Protein AF-A0A958QGN0-F1 (afdb_monomer_lite)

Structure (mmCIF, N/CA/C/O backbone):
data_AF-A0A958QGN0-F1
#
_entry.id   AF-A0A958QGN0-F1
#
loop_
_atom_site.group_PDB
_atom_site.id
_atom_site.type_symbol
_atom_site.label_atom_id
_atom_site.label_alt_id
_atom_site.label_comp_id
_atom_site.label_asym_id
_atom_site.label_entity_id
_atom_site.label_seq_id
_atom_site.pdbx_PDB_ins_code
_atom_site.Cartn_x
_atom_site.Cartn_y
_atom_site.Cartn_z
_atom_site.occupancy
_atom_site.B_iso_or_equiv
_atom_site.auth_seq_id
_atom_site.auth_comp_id
_atom_site.auth_asym_id
_atom_site.auth_atom_id
_atom_site.pdbx_PDB_model_num
ATOM 1 N N . MET A 1 1 ? -26.818 5.938 44.970 1.00 61.25 1 MET A N 1
ATOM 2 C CA . MET A 1 1 ? -26.426 5.186 43.771 1.00 61.25 1 MET A CA 1
ATOM 3 C C . MET A 1 1 ? -26.087 3.784 44.236 1.00 61.25 1 MET A C 1
ATOM 5 O O . MET A 1 1 ? -25.334 3.673 45.198 1.00 61.25 1 MET A O 1
ATOM 9 N N . SER A 1 2 ? -26.715 2.746 43.693 1.00 86.62 2 SER A N 1
ATOM 10 C CA . SER A 1 2 ? -26.315 1.368 44.003 1.00 86.62 2 SER A CA 1
ATOM 11 C C . SER A 1 2 ? -24.933 1.087 43.397 1.00 86.62 2 SER A C 1
ATOM 13 O O . SER A 1 2 ? -24.611 1.639 42.350 1.00 86.62 2 SER A O 1
ATOM 15 N N . ASP A 1 3 ? -24.131 0.223 44.021 1.00 92.81 3 ASP A N 1
ATOM 16 C CA . ASP A 1 3 ? -22.825 -0.235 43.496 1.00 92.81 3 ASP A CA 1
ATOM 17 C C . ASP A 1 3 ? -22.901 -0.680 42.019 1.00 92.81 3 ASP A C 1
ATOM 19 O O . ASP A 1 3 ? -22.013 -0.415 41.212 1.00 92.81 3 ASP A O 1
ATOM 23 N N . LEU A 1 4 ? -24.029 -1.280 41.624 1.00 94.69 4 LEU A N 1
ATOM 24 C CA . LEU A 1 4 ? -24.284 -1.688 40.243 1.00 94.69 4 LEU A CA 1
ATOM 25 C C . LEU A 1 4 ? -24.398 -0.503 39.278 1.00 94.69 4 LEU A C 1
ATOM 27 O O . LEU A 1 4 ? -23.924 -0.599 38.151 1.00 94.69 4 LEU A O 1
ATOM 31 N N . GLU A 1 5 ? -25.013 0.601 39.698 1.00 94.50 5 GLU A N 1
ATOM 32 C CA . GLU A 1 5 ? -25.147 1.804 38.867 1.00 94.50 5 GLU A CA 1
ATOM 33 C C . GLU A 1 5 ? -23.780 2.454 38.617 1.00 94.50 5 GLU A C 1
ATOM 35 O O . GLU A 1 5 ? -23.512 2.916 37.511 1.00 94.50 5 GLU A O 1
ATOM 40 N N . GLU A 1 6 ? -22.894 2.436 39.616 1.00 93.56 6 GLU A N 1
ATOM 41 C CA . GLU A 1 6 ? -21.530 2.957 39.491 1.00 93.56 6 GLU A CA 1
ATOM 42 C C . GLU A 1 6 ? -20.690 2.106 38.527 1.00 93.56 6 GLU A C 1
ATOM 44 O O . GLU A 1 6 ? -20.073 2.639 37.604 1.00 93.56 6 GLU A O 1
ATOM 49 N N . ARG A 1 7 ? -20.768 0.774 38.646 1.00 95.88 7 ARG A N 1
ATOM 50 C CA . ARG A 1 7 ? -20.097 -0.163 37.728 1.00 95.88 7 ARG A CA 1
ATOM 51 C C . ARG A 1 7 ? -20.609 -0.067 36.291 1.00 95.88 7 ARG A C 1
ATOM 53 O O . ARG A 1 7 ? -19.827 -0.187 35.351 1.00 95.88 7 ARG A O 1
ATOM 60 N N . VAL A 1 8 ? -21.915 0.129 36.100 1.00 96.81 8 VAL A N 1
ATOM 61 C CA . VAL A 1 8 ? -22.495 0.329 34.761 1.00 96.81 8 VAL A CA 1
ATOM 62 C C . VAL A 1 8 ? -21.983 1.633 34.154 1.00 96.81 8 VAL A C 1
ATOM 64 O O . VAL A 1 8 ? -21.548 1.628 33.004 1.00 96.81 8 VAL A O 1
ATOM 67 N N . ALA A 1 9 ? -21.953 2.720 34.929 1.00 95.81 9 ALA A N 1
ATOM 68 C CA . ALA A 1 9 ? -21.428 4.000 34.463 1.00 95.81 9 ALA A CA 1
ATOM 69 C C . ALA A 1 9 ? -19.932 3.929 34.097 1.00 95.81 9 ALA A C 1
ATOM 71 O O . ALA A 1 9 ? -19.508 4.540 33.117 1.00 95.81 9 ALA A O 1
ATOM 72 N N . GLU A 1 10 ? -19.126 3.170 34.844 1.00 96.62 10 GLU A N 1
ATOM 73 C CA . GLU A 1 10 ? -17.712 2.934 34.525 1.00 96.62 10 GLU A CA 1
ATOM 74 C C . GLU A 1 10 ? -17.545 2.165 33.203 1.00 96.62 10 GLU A C 1
ATOM 76 O O . GLU A 1 10 ? -16.824 2.616 32.310 1.00 96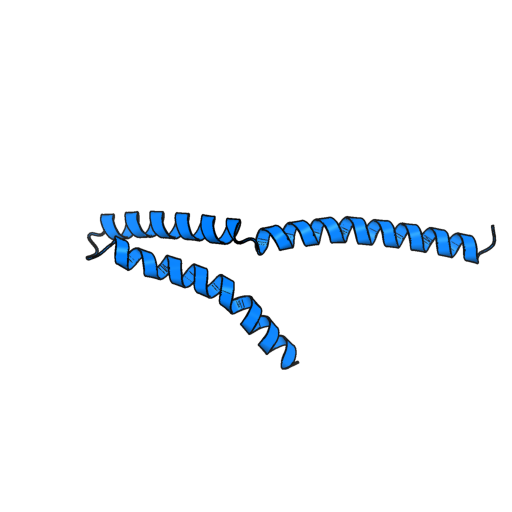.62 10 GLU A O 1
ATOM 81 N N . LEU A 1 11 ? -18.292 1.072 33.019 1.00 97.31 11 LEU A N 1
ATOM 82 C CA . LEU A 1 11 ? -18.264 0.283 31.783 1.00 97.31 11 LEU A CA 1
ATOM 83 C C . LEU A 1 11 ? -18.718 1.083 30.556 1.00 97.31 11 LEU A C 1
ATOM 85 O O . LEU A 1 11 ? -18.161 0.918 29.471 1.00 97.31 11 LEU A O 1
ATOM 89 N N . GLU A 1 12 ? -19.714 1.960 30.699 1.00 97.50 12 GLU A N 1
ATOM 90 C CA . GLU A 1 12 ? -20.148 2.843 29.611 1.00 97.50 12 GLU A CA 1
ATOM 91 C C . GLU A 1 12 ? -19.042 3.816 29.187 1.00 97.50 12 GLU A C 1
ATOM 93 O O . GLU A 1 12 ? -18.855 4.056 27.988 1.00 97.50 12 GLU A O 1
ATOM 98 N N . ARG A 1 13 ? -18.267 4.335 30.150 1.00 96.50 13 ARG A N 1
ATOM 99 C CA . ARG A 1 13 ? -17.118 5.208 29.869 1.00 96.50 13 ARG A CA 1
ATOM 100 C C . ARG A 1 13 ? -16.006 4.453 29.152 1.00 96.50 13 ARG A C 1
ATOM 102 O O . ARG A 1 13 ? -15.558 4.913 28.102 1.00 96.50 13 ARG A O 1
ATOM 109 N N . GLU A 1 14 ? -15.619 3.280 29.647 1.00 97.62 14 GLU A N 1
ATOM 110 C CA . GLU A 1 14 ? -14.611 2.441 28.985 1.00 97.62 14 GLU A CA 1
ATOM 111 C C . GLU A 1 14 ? -15.042 2.048 27.565 1.00 97.62 14 GLU A C 1
ATOM 113 O O . GLU A 1 14 ? -14.254 2.115 26.616 1.00 97.62 14 GLU A O 1
ATOM 118 N N . LEU A 1 15 ? -16.316 1.689 27.379 1.00 97.62 15 LEU A N 1
ATOM 119 C CA . LEU A 1 15 ? -16.859 1.347 26.068 1.00 97.62 15 LEU A CA 1
ATOM 120 C C . LEU A 1 15 ? -16.780 2.534 25.100 1.00 97.62 15 LEU A C 1
ATOM 122 O O . LEU A 1 15 ? -16.428 2.347 23.930 1.00 97.62 15 LEU A O 1
ATOM 126 N N . ALA A 1 16 ? -17.095 3.745 25.565 1.00 97.06 16 ALA A N 1
ATOM 127 C CA . ALA A 1 16 ? -16.991 4.957 24.760 1.00 97.06 16 ALA A CA 1
ATOM 128 C C . ALA A 1 16 ? -15.539 5.230 24.333 1.00 97.06 16 ALA A C 1
ATOM 130 O O . ALA A 1 16 ? -15.284 5.488 23.153 1.00 97.06 16 ALA A O 1
ATOM 131 N N . GLU A 1 17 ? -14.578 5.096 25.250 1.00 96.88 17 GLU A N 1
ATOM 132 C CA . GLU A 1 17 ? -13.148 5.263 24.963 1.00 96.88 17 GLU A CA 1
ATOM 133 C C . GLU A 1 17 ? -12.635 4.231 23.950 1.00 96.88 17 GLU A C 1
ATOM 135 O O . GLU A 1 17 ? -11.959 4.579 22.973 1.00 96.88 17 GLU A O 1
ATOM 140 N N . VAL A 1 18 ? -13.010 2.959 24.122 1.00 97.00 18 VAL A N 1
ATOM 141 C CA . VAL A 1 18 ? -12.645 1.884 23.190 1.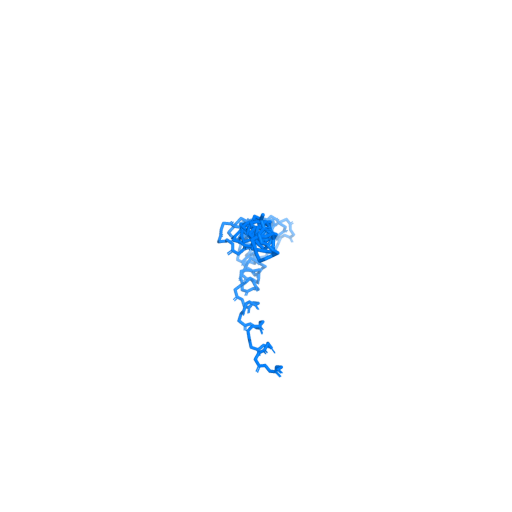00 97.00 18 VAL A CA 1
ATOM 142 C C . VAL A 1 18 ? -13.224 2.143 21.801 1.00 97.00 18 VAL A C 1
ATOM 144 O O . VAL A 1 18 ? -12.512 1.981 20.806 1.00 97.00 18 VAL A O 1
ATOM 147 N N . ARG A 1 19 ? -14.489 2.571 21.703 1.00 96.69 19 ARG A N 1
ATOM 148 C CA . ARG A 1 19 ? -15.129 2.886 20.415 1.00 96.69 19 ARG A CA 1
ATOM 149 C C . ARG A 1 19 ? -14.450 4.055 19.711 1.00 96.69 19 ARG A C 1
ATOM 151 O O . ARG A 1 19 ? -14.170 3.947 18.518 1.00 96.69 19 ARG A O 1
ATOM 158 N N . LEU A 1 20 ? -14.129 5.127 20.437 1.00 95.75 20 LEU A N 1
ATOM 159 C CA . LEU A 1 20 ? -13.415 6.285 19.889 1.00 95.75 20 LEU A CA 1
ATOM 160 C C . LEU A 1 20 ? -12.045 5.890 19.327 1.00 95.75 20 LEU A C 1
ATOM 162 O O . LEU A 1 20 ? -11.697 6.259 18.203 1.00 95.75 20 LEU A O 1
ATOM 166 N N . ARG A 1 21 ? -11.282 5.082 20.072 1.00 95.25 21 ARG A N 1
ATOM 167 C CA . ARG A 1 21 ? -9.989 4.566 19.607 1.00 95.25 21 ARG A CA 1
ATOM 168 C C . ARG A 1 21 ? -10.144 3.668 18.380 1.00 95.25 21 ARG A C 1
ATOM 170 O O . ARG A 1 21 ? -9.384 3.809 17.423 1.00 95.25 21 ARG A O 1
ATOM 177 N N . ASN A 1 22 ? -11.103 2.743 18.400 1.00 96.69 22 ASN A N 1
ATOM 178 C CA . ASN A 1 22 ? -11.312 1.809 17.296 1.00 96.69 22 ASN A CA 1
ATOM 179 C C . ASN A 1 22 ? -11.721 2.540 16.010 1.00 96.69 22 ASN A C 1
ATOM 181 O O . ASN A 1 22 ? -11.184 2.210 14.958 1.00 96.69 22 ASN A O 1
ATOM 185 N N . ALA A 1 23 ? -12.560 3.577 16.090 1.00 94.56 23 ALA A N 1
ATOM 186 C CA . ALA A 1 23 ? -12.952 4.381 14.929 1.00 94.56 23 ALA A CA 1
ATOM 187 C C . ALA A 1 23 ? -11.746 5.022 14.216 1.00 94.56 23 ALA A C 1
ATOM 189 O O . ALA A 1 23 ? -11.666 5.024 12.984 1.00 94.56 23 ALA A O 1
ATOM 190 N N . ARG A 1 24 ? -10.765 5.515 14.985 1.00 92.88 24 ARG A N 1
ATOM 191 C CA . ARG A 1 24 ? -9.509 6.039 14.430 1.00 92.88 24 ARG A CA 1
ATOM 192 C C . ARG A 1 24 ? -8.707 4.941 13.730 1.00 92.88 24 ARG A C 1
ATOM 194 O O . ARG A 1 24 ? -8.316 5.107 12.581 1.00 92.88 24 ARG A O 1
ATOM 201 N N . VAL A 1 25 ? -8.526 3.800 14.397 1.00 94.25 25 VAL A N 1
ATOM 202 C CA . VAL A 1 25 ? -7.778 2.655 13.849 1.00 94.25 25 VAL A CA 1
ATOM 203 C C . VAL A 1 25 ? -8.432 2.101 12.581 1.00 94.25 25 VAL A C 1
ATOM 205 O O . VAL A 1 25 ? -7.735 1.705 11.651 1.00 94.25 25 VAL A O 1
ATOM 208 N N . GLU A 1 26 ? -9.759 2.040 12.527 1.00 92.56 26 GLU A N 1
ATOM 209 C CA . GLU A 1 26 ? -10.488 1.574 11.346 1.00 92.56 26 GLU A CA 1
ATOM 210 C C . GLU A 1 26 ? -10.367 2.544 10.176 1.00 92.56 26 GLU A C 1
ATOM 212 O O . GLU A 1 26 ? -10.174 2.096 9.048 1.00 92.56 26 GLU A O 1
ATOM 217 N N . SER A 1 27 ? -10.393 3.852 10.440 1.00 90.62 27 SER A N 1
ATOM 218 C CA . SER A 1 27 ? -10.160 4.875 9.416 1.00 90.62 27 SER A CA 1
ATOM 219 C C . SER A 1 27 ? -8.749 4.763 8.825 1.00 90.62 27 SER A C 1
ATOM 221 O O . SER A 1 27 ? -8.590 4.748 7.603 1.00 90.62 27 SER A O 1
ATOM 223 N N . ASP A 1 28 ? -7.732 4.586 9.674 1.00 86.88 28 ASP A N 1
ATOM 224 C CA . ASP A 1 28 ? -6.346 4.387 9.234 1.00 86.88 28 ASP A CA 1
ATOM 225 C C . ASP A 1 28 ? -6.202 3.091 8.416 1.00 86.88 28 ASP A C 1
ATOM 227 O O . ASP A 1 28 ? -5.631 3.095 7.325 1.00 86.88 28 ASP A O 1
ATOM 231 N N . LYS A 1 29 ? -6.806 1.985 8.870 1.00 85.25 29 LYS A N 1
ATOM 232 C CA . LYS A 1 29 ? -6.831 0.718 8.116 1.00 85.25 29 LYS A CA 1
ATOM 233 C C . LYS A 1 29 ? -7.542 0.853 6.772 1.00 85.25 29 LYS A C 1
ATOM 235 O O . LYS A 1 29 ? -7.083 0.282 5.782 1.00 85.25 29 LYS A O 1
ATOM 240 N N . ALA A 1 30 ? -8.658 1.580 6.720 1.00 87.75 30 ALA A N 1
ATOM 241 C CA . ALA A 1 30 ? -9.394 1.823 5.484 1.00 87.75 30 ALA A CA 1
ATOM 242 C C . ALA A 1 30 ? -8.534 2.606 4.485 1.00 87.75 30 ALA A C 1
ATOM 244 O O . ALA A 1 30 ? -8.511 2.275 3.302 1.00 87.75 30 ALA A O 1
ATOM 245 N N . TRP A 1 31 ? -7.758 3.584 4.959 1.00 83.75 31 TRP A N 1
ATOM 246 C CA . TRP A 1 31 ? -6.783 4.289 4.131 1.00 83.75 31 TRP A CA 1
ATOM 247 C C . TRP A 1 31 ? -5.660 3.371 3.630 1.00 83.75 31 TRP A C 1
ATOM 249 O O . TRP A 1 31 ? -5.352 3.364 2.436 1.00 83.75 31 TRP A O 1
ATOM 259 N N . GLU A 1 32 ? -5.064 2.564 4.509 1.00 83.44 32 GLU A N 1
ATOM 260 C CA . GLU A 1 32 ? -3.996 1.621 4.150 1.00 83.44 32 GLU A CA 1
ATOM 261 C C . GLU A 1 32 ? -4.437 0.579 3.120 1.00 83.44 32 GLU A C 1
ATOM 263 O O . GLU A 1 32 ? -3.656 0.208 2.246 1.00 83.44 32 GLU A O 1
ATOM 268 N N . THR A 1 33 ? -5.693 0.147 3.203 1.00 80.56 33 THR A N 1
ATOM 269 C CA . THR A 1 33 ? -6.304 -0.819 2.279 1.00 80.56 33 THR A CA 1
ATOM 270 C C . THR A 1 33 ? -6.995 -0.161 1.086 1.00 80.56 33 THR A C 1
ATOM 272 O O . THR A 1 33 ? -7.518 -0.858 0.216 1.00 80.56 33 THR A O 1
ATOM 275 N N . SER A 1 34 ? -6.990 1.173 1.008 1.00 86.88 34 SER A N 1
ATOM 276 C CA . SER A 1 34 ? -7.680 1.896 -0.052 1.00 86.88 34 SER A CA 1
ATOM 277 C C . SER A 1 34 ? -7.025 1.671 -1.416 1.00 86.88 34 SER A C 1
ATOM 279 O O . SER A 1 34 ? -5.801 1.720 -1.582 1.00 86.88 34 SER A O 1
ATOM 281 N N . LEU A 1 35 ? -7.871 1.526 -2.438 1.00 84.00 35 LEU A N 1
ATOM 282 C CA . LEU A 1 35 ? -7.428 1.481 -3.832 1.00 84.00 35 LEU A CA 1
ATOM 283 C C . LEU A 1 35 ? -6.742 2.786 -4.258 1.00 84.00 35 LEU A C 1
ATOM 285 O O . LEU A 1 35 ? -5.884 2.758 -5.133 1.00 84.00 35 LEU A O 1
ATOM 289 N N . ILE A 1 36 ? -7.067 3.914 -3.615 1.00 89.00 36 ILE A N 1
ATOM 290 C CA . ILE A 1 36 ? -6.442 5.218 -3.876 1.00 89.00 36 ILE A CA 1
ATOM 291 C C . ILE A 1 36 ? -4.953 5.180 -3.534 1.00 89.00 36 ILE A C 1
ATOM 293 O O . ILE A 1 36 ? -4.127 5.590 -4.353 1.00 89.00 36 ILE A O 1
ATOM 297 N N . ARG A 1 37 ? -4.585 4.643 -2.362 1.00 91.12 37 ARG A N 1
ATOM 298 C CA . ARG A 1 37 ? -3.176 4.491 -1.977 1.00 91.12 37 ARG A CA 1
ATOM 299 C C . ARG A 1 37 ? -2.441 3.570 -2.949 1.00 91.12 37 ARG A C 1
ATOM 301 O O . ARG A 1 37 ? -1.363 3.926 -3.424 1.00 91.12 37 ARG A O 1
ATOM 308 N N . ALA A 1 38 ? -3.037 2.422 -3.271 1.00 91.38 38 ALA A N 1
ATOM 309 C CA . ALA A 1 38 ? -2.445 1.458 -4.194 1.00 91.38 38 ALA A CA 1
ATOM 310 C C . ALA A 1 38 ? -2.244 2.054 -5.600 1.00 91.38 38 ALA A C 1
ATOM 312 O O . ALA A 1 38 ? -1.160 1.933 -6.164 1.00 91.38 38 ALA A O 1
ATOM 313 N N . ALA A 1 39 ? -3.242 2.758 -6.141 1.00 93.06 39 ALA A N 1
ATOM 314 C CA . ALA A 1 39 ? -3.152 3.429 -7.437 1.00 93.06 39 ALA A CA 1
ATOM 315 C C . ALA A 1 39 ? -2.097 4.546 -7.441 1.00 93.06 39 ALA A C 1
ATOM 317 O O . ALA A 1 39 ? -1.324 4.653 -8.390 1.00 93.06 39 ALA A O 1
ATOM 318 N N . THR A 1 40 ? -2.019 5.334 -6.364 1.00 95.12 40 THR A N 1
ATOM 319 C CA . THR A 1 40 ? -1.019 6.405 -6.218 1.00 95.12 40 THR A CA 1
ATOM 320 C C . THR A 1 40 ? 0.399 5.839 -6.237 1.00 95.12 40 THR A C 1
ATOM 322 O O . THR A 1 40 ? 1.244 6.311 -6.996 1.00 95.12 40 THR A O 1
ATOM 325 N N . ILE A 1 41 ? 0.661 4.790 -5.450 1.00 95.62 41 ILE A N 1
ATOM 326 C CA . ILE A 1 41 ? 1.984 4.156 -5.410 1.00 95.62 41 ILE A CA 1
ATOM 327 C C . ILE A 1 41 ? 2.291 3.482 -6.751 1.00 95.62 41 ILE A C 1
ATOM 329 O O . ILE A 1 41 ? 3.375 3.688 -7.282 1.00 95.62 41 ILE A O 1
ATOM 333 N N . ALA A 1 42 ? 1.335 2.770 -7.356 1.00 96.69 42 ALA A N 1
ATOM 334 C CA . ALA A 1 42 ? 1.516 2.146 -8.666 1.00 96.69 42 ALA A CA 1
ATOM 335 C C . ALA A 1 42 ? 1.870 3.168 -9.763 1.00 96.69 42 ALA A C 1
ATOM 337 O O . ALA A 1 42 ? 2.771 2.916 -10.567 1.00 96.69 42 ALA A O 1
ATOM 338 N N . ALA A 1 43 ? 1.213 4.332 -9.773 1.00 97.62 43 ALA A N 1
ATOM 339 C CA . ALA A 1 43 ? 1.513 5.417 -10.703 1.00 97.62 43 ALA A CA 1
ATOM 340 C C . ALA A 1 43 ? 2.927 5.980 -10.483 1.00 97.62 43 ALA A C 1
ATOM 342 O O . ALA A 1 43 ? 3.689 6.107 -11.440 1.00 97.62 43 ALA A O 1
ATOM 343 N N . ILE A 1 44 ? 3.309 6.253 -9.230 1.00 97.94 44 ILE A N 1
ATOM 344 C CA . ILE A 1 44 ? 4.657 6.735 -8.886 1.00 97.94 44 ILE A CA 1
ATOM 345 C C . ILE A 1 44 ? 5.721 5.707 -9.290 1.00 97.94 44 ILE A C 1
ATOM 347 O O . ILE A 1 44 ? 6.708 6.068 -9.930 1.00 97.94 44 ILE A O 1
ATOM 351 N N . THR A 1 45 ? 5.513 4.426 -8.970 1.00 97.94 45 THR A N 1
ATOM 352 C CA . THR A 1 45 ? 6.420 3.334 -9.344 1.00 97.94 45 THR A CA 1
ATOM 353 C C . THR A 1 45 ? 6.575 3.241 -10.856 1.00 97.94 45 THR A C 1
ATOM 355 O O . THR A 1 45 ? 7.702 3.151 -11.337 1.00 97.94 45 THR A O 1
ATOM 358 N N . TYR A 1 46 ? 5.474 3.317 -11.608 1.00 98.19 46 TYR A N 1
ATOM 359 C CA . TYR A 1 46 ? 5.515 3.249 -13.066 1.00 98.19 46 TYR A CA 1
ATOM 360 C C . TYR A 1 46 ? 6.286 4.423 -13.671 1.00 98.19 46 TYR A C 1
ATOM 362 O O . TYR A 1 46 ? 7.139 4.217 -14.533 1.00 98.19 46 TYR A O 1
ATOM 370 N N . LEU A 1 47 ? 6.019 5.646 -13.204 1.00 98.12 47 LEU A N 1
ATOM 371 C CA . LEU A 1 47 ? 6.694 6.848 -13.690 1.00 98.12 47 LEU A CA 1
ATOM 372 C C . LEU A 1 47 ? 8.195 6.793 -13.395 1.00 98.12 47 LEU A C 1
ATOM 374 O O . LEU A 1 47 ? 8.998 6.946 -14.313 1.00 98.12 47 LEU A O 1
ATOM 378 N N . LEU A 1 48 ? 8.581 6.508 -12.148 1.00 98.31 48 LEU A N 1
ATOM 379 C CA . LEU A 1 48 ? 9.989 6.418 -11.755 1.00 98.31 48 LEU A CA 1
ATOM 380 C C . LEU A 1 48 ? 10.723 5.307 -12.509 1.00 98.31 48 LEU A C 1
ATOM 382 O O . LEU A 1 48 ? 11.799 5.551 -13.051 1.00 98.31 48 LEU A O 1
ATOM 386 N N . ALA A 1 49 ? 10.139 4.109 -12.591 1.00 98.12 49 ALA A N 1
ATOM 387 C CA . ALA A 1 49 ? 10.740 3.002 -13.326 1.00 98.12 49 ALA A CA 1
ATOM 388 C C . ALA A 1 49 ? 10.869 3.323 -14.821 1.00 98.12 49 ALA A C 1
ATOM 390 O O . ALA A 1 49 ? 11.910 3.042 -15.406 1.00 98.12 49 ALA A O 1
ATOM 391 N N . SER A 1 50 ? 9.864 3.968 -15.424 1.00 97.88 50 SER A N 1
ATOM 392 C CA . SER A 1 50 ? 9.915 4.392 -16.830 1.00 97.88 50 SER A CA 1
ATOM 393 C C . SER A 1 50 ? 11.054 5.376 -17.078 1.00 97.88 50 SER A C 1
ATOM 395 O O . SER A 1 50 ? 11.812 5.192 -18.028 1.00 97.88 50 SER A O 1
ATOM 397 N N . VAL A 1 51 ? 11.211 6.388 -16.213 1.00 98.00 51 VAL A N 1
ATOM 398 C CA . VAL A 1 51 ? 12.303 7.368 -16.324 1.00 98.00 51 VAL A CA 1
ATOM 399 C C . VAL A 1 51 ? 13.658 6.684 -16.179 1.00 98.00 51 VAL A C 1
ATOM 401 O O . VAL A 1 51 ? 14.526 6.874 -17.025 1.00 98.00 51 VAL A O 1
ATOM 404 N N . VAL A 1 52 ? 13.842 5.854 -15.150 1.00 98.19 52 VAL A N 1
ATOM 405 C CA . VAL A 1 52 ? 15.118 5.167 -14.906 1.00 98.19 52 VAL A CA 1
ATOM 406 C C . VAL A 1 52 ? 15.478 4.243 -16.068 1.00 98.19 52 VAL A C 1
ATOM 408 O O . VAL A 1 52 ? 16.595 4.314 -16.577 1.00 98.19 52 VAL A O 1
ATOM 411 N N . LEU A 1 53 ? 14.537 3.412 -16.524 1.00 97.94 53 LEU A N 1
ATOM 412 C CA . LEU A 1 53 ? 14.761 2.482 -17.632 1.00 97.94 53 LEU A CA 1
ATOM 413 C C . LEU A 1 53 ? 15.055 3.213 -18.946 1.00 97.94 53 LEU A C 1
ATOM 415 O O . LEU A 1 53 ? 15.891 2.761 -19.726 1.00 97.94 53 LEU A O 1
ATOM 419 N N . TRP A 1 54 ? 14.411 4.357 -19.179 1.00 97.50 54 TRP A N 1
ATOM 420 C CA . TRP A 1 54 ? 14.695 5.195 -20.338 1.00 97.50 54 TRP A CA 1
ATOM 421 C C . TRP A 1 54 ? 16.103 5.803 -20.274 1.00 97.50 54 TRP A C 1
ATOM 423 O O . TRP A 1 54 ? 16.840 5.723 -21.255 1.00 97.50 54 TRP A O 1
ATOM 433 N N . VAL A 1 55 ? 16.512 6.332 -19.114 1.00 97.94 55 VAL A N 1
ATOM 434 C CA . VAL A 1 55 ? 17.843 6.938 -18.909 1.00 97.94 55 VAL A CA 1
ATOM 435 C C . VAL A 1 55 ? 18.976 5.934 -19.133 1.00 97.94 55 VAL A C 1
ATOM 437 O O . VAL A 1 55 ? 19.998 6.292 -19.712 1.00 97.94 55 VAL A O 1
ATOM 440 N N . ILE A 1 56 ? 18.805 4.676 -18.721 1.00 97.38 56 ILE A N 1
ATOM 441 C CA . ILE A 1 56 ? 19.831 3.635 -18.914 1.00 97.38 56 ILE A CA 1
ATOM 442 C C . ILE A 1 56 ? 19.811 3.009 -20.320 1.00 97.38 56 ILE A C 1
ATOM 444 O O . ILE A 1 56 ? 20.558 2.067 -20.577 1.00 97.38 56 ILE A O 1
ATOM 448 N N . GLY A 1 57 ? 18.947 3.488 -21.222 1.00 96.31 57 GLY A N 1
ATOM 449 C CA . GLY A 1 57 ? 18.829 2.967 -22.584 1.00 96.31 57 GLY A CA 1
ATOM 450 C C . GLY A 1 57 ? 18.224 1.564 -22.664 1.00 96.31 57 GLY A C 1
ATOM 451 O O . GLY A 1 57 ? 18.496 0.833 -23.617 1.00 96.31 57 GLY A O 1
ATOM 452 N N . A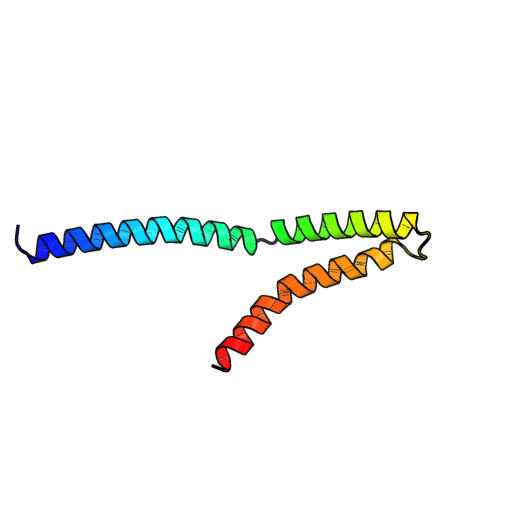LA A 1 58 ? 17.418 1.157 -21.676 1.00 96.00 58 ALA A N 1
ATOM 453 C CA . ALA A 1 58 ? 16.774 -0.148 -21.699 1.00 96.00 58 ALA A CA 1
ATOM 454 C C . ALA A 1 58 ? 15.771 -0.232 -22.859 1.00 96.00 58 ALA A C 1
ATOM 456 O O . ALA A 1 58 ? 14.887 0.618 -23.017 1.00 96.00 58 ALA A O 1
ATOM 457 N N . ALA A 1 59 ? 15.876 -1.298 -23.655 1.00 93.12 59 ALA A N 1
ATOM 458 C CA . ALA A 1 59 ? 14.896 -1.587 -24.691 1.00 93.12 59 ALA A CA 1
ATOM 459 C C . ALA A 1 59 ? 13.503 -1.751 -24.064 1.00 93.12 59 ALA A C 1
ATOM 461 O O . ALA A 1 59 ? 13.346 -2.397 -23.028 1.00 93.12 59 ALA A O 1
ATOM 462 N N . ASN A 1 60 ? 12.483 -1.180 -24.708 1.00 94.31 60 ASN A N 1
ATOM 463 C CA . ASN A 1 60 ? 11.097 -1.221 -24.237 1.00 94.31 60 ASN A CA 1
ATOM 464 C C . ASN A 1 60 ? 10.913 -0.689 -22.799 1.00 94.31 60 ASN A C 1
ATOM 466 O O . ASN A 1 60 ? 10.138 -1.259 -22.036 1.00 94.31 60 ASN A O 1
ATOM 470 N N . ALA A 1 61 ? 11.591 0.404 -22.421 1.00 94.75 61 ALA A N 1
ATOM 471 C CA . ALA A 1 61 ? 11.560 0.982 -21.069 1.00 94.75 61 ALA A CA 1
ATOM 472 C C . ALA A 1 61 ? 10.154 1.096 -20.442 1.00 94.75 61 ALA A C 1
ATOM 474 O O . ALA A 1 61 ? 9.972 0.743 -19.280 1.00 94.75 61 ALA A O 1
ATOM 475 N N . MET A 1 62 ? 9.142 1.515 -21.212 1.00 93.75 62 MET A N 1
ATOM 476 C CA . MET A 1 62 ? 7.755 1.605 -20.726 1.00 93.75 62 MET A CA 1
ATOM 477 C C . MET A 1 62 ? 7.157 0.229 -20.394 1.00 93.75 62 MET A C 1
ATOM 479 O O . MET A 1 62 ? 6.493 0.068 -19.374 1.00 93.75 62 MET A O 1
ATOM 483 N N . LEU A 1 63 ? 7.430 -0.786 -21.221 1.00 95.50 63 LEU A N 1
ATOM 484 C CA . LEU A 1 63 ? 7.016 -2.165 -20.954 1.00 95.50 63 LEU A CA 1
ATOM 485 C C . LEU A 1 63 ? 7.770 -2.730 -19.741 1.00 95.50 63 LEU A C 1
ATOM 487 O O . LEU A 1 63 ? 7.172 -3.370 -18.883 1.00 95.50 63 LEU A O 1
ATOM 491 N N . GLY A 1 64 ? 9.073 -2.453 -19.639 1.00 96.44 64 GLY A N 1
ATOM 492 C CA . GLY A 1 64 ? 9.897 -2.862 -18.502 1.00 96.44 64 GLY A CA 1
ATOM 493 C C . GLY A 1 64 ? 9.431 -2.244 -17.181 1.00 96.44 64 GLY A C 1
ATOM 494 O O . GLY A 1 64 ? 9.457 -2.912 -16.151 1.00 96.44 64 GLY A O 1
ATOM 495 N N . ALA A 1 65 ? 8.920 -1.010 -17.210 1.00 97.00 65 ALA A N 1
ATOM 496 C CA . ALA A 1 65 ? 8.369 -0.333 -16.039 1.00 97.00 65 ALA A CA 1
ATOM 497 C C . ALA A 1 65 ? 7.080 -0.982 -15.510 1.00 97.00 65 ALA A C 1
ATOM 499 O O . ALA A 1 65 ? 6.754 -0.812 -14.335 1.00 97.00 65 ALA A O 1
ATOM 500 N N . LEU A 1 66 ? 6.374 -1.780 -16.322 1.00 97.06 66 LEU A N 1
ATOM 501 C CA . LEU A 1 66 ? 5.233 -2.564 -15.843 1.00 97.06 66 LEU A CA 1
ATOM 502 C C . LEU A 1 66 ? 5.652 -3.655 -14.857 1.00 97.06 66 LEU A C 1
ATOM 504 O O . LEU A 1 66 ? 4.859 -4.003 -13.990 1.00 97.06 66 LEU A O 1
ATOM 508 N N . ILE A 1 67 ? 6.877 -4.179 -14.947 1.00 96.75 67 ILE A N 1
ATOM 509 C CA . ILE A 1 67 ? 7.357 -5.258 -14.073 1.00 96.75 67 ILE A CA 1
ATOM 510 C C . ILE A 1 67 ? 7.302 -4.845 -12.589 1.00 96.75 67 ILE A C 1
ATOM 512 O O . ILE A 1 67 ? 6.607 -5.518 -11.821 1.00 96.75 67 ILE A O 1
ATOM 516 N N . PRO A 1 68 ? 7.958 -3.750 -12.145 1.00 96.75 68 PRO A N 1
ATOM 517 C CA . PRO A 1 68 ? 7.885 -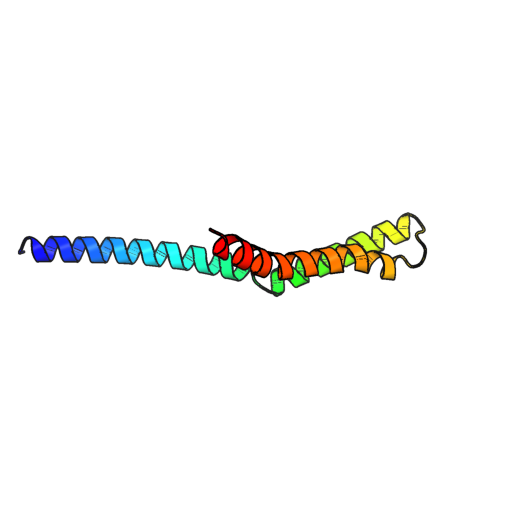3.326 -10.748 1.00 96.75 68 PRO A CA 1
ATOM 518 C C . PRO A 1 68 ? 6.485 -2.841 -10.348 1.00 96.75 68 PRO A C 1
ATOM 520 O O . PRO A 1 68 ? 6.060 -3.089 -9.220 1.00 96.75 68 PRO A O 1
ATOM 523 N N . THR A 1 69 ? 5.736 -2.203 -11.253 1.00 97.12 69 THR A N 1
ATOM 524 C CA . THR A 1 69 ? 4.374 -1.731 -10.962 1.00 97.12 69 THR A CA 1
ATOM 525 C C . THR A 1 69 ? 3.406 -2.886 -10.721 1.00 97.12 69 THR A C 1
ATOM 527 O O . THR A 1 69 ? 2.681 -2.888 -9.727 1.00 97.12 69 THR A O 1
ATOM 530 N N . LEU A 1 70 ? 3.409 -3.899 -11.592 1.00 96.31 70 LEU A N 1
ATOM 531 C CA . LEU A 1 70 ? 2.586 -5.096 -11.426 1.00 96.31 70 LEU A CA 1
ATOM 532 C C . LEU A 1 70 ? 3.051 -5.923 -10.231 1.00 96.31 70 LEU A C 1
ATOM 534 O O . LEU A 1 70 ? 2.209 -6.416 -9.487 1.00 96.31 70 LEU A O 1
ATOM 538 N N . GLY A 1 71 ? 4.363 -6.024 -9.994 1.00 95.88 71 GLY A N 1
ATOM 539 C CA . GLY A 1 71 ? 4.904 -6.658 -8.793 1.00 95.88 71 GLY A CA 1
ATOM 540 C C . GLY A 1 71 ? 4.361 -6.021 -7.510 1.00 95.88 71 GLY A C 1
ATOM 541 O O . GLY A 1 71 ? 3.873 -6.728 -6.627 1.00 95.88 71 GLY A O 1
ATOM 542 N N . TYR A 1 72 ? 4.352 -4.686 -7.438 1.00 94.94 72 TYR A N 1
ATOM 543 C CA . TYR A 1 72 ? 3.746 -3.955 -6.327 1.00 94.94 72 TYR A CA 1
ATOM 544 C C . TYR A 1 72 ? 2.244 -4.249 -6.194 1.00 94.94 72 TYR A C 1
ATOM 546 O O . TYR A 1 72 ? 1.799 -4.670 -5.125 1.00 94.94 72 TYR A O 1
ATOM 554 N N . VAL A 1 73 ? 1.462 -4.101 -7.267 1.00 93.12 73 VAL A N 1
ATOM 555 C CA . VAL A 1 73 ? 0.006 -4.338 -7.229 1.00 93.12 73 VAL A CA 1
ATOM 556 C C . VAL A 1 73 ? -0.323 -5.772 -6.800 1.00 93.12 73 VAL A C 1
ATOM 558 O O . VAL A 1 73 ? -1.178 -5.982 -5.938 1.00 93.12 73 VAL A O 1
ATOM 561 N N . LEU A 1 74 ? 0.382 -6.766 -7.345 1.00 93.00 74 LEU A N 1
ATOM 562 C CA . LEU A 1 74 ? 0.204 -8.169 -6.974 1.00 93.00 7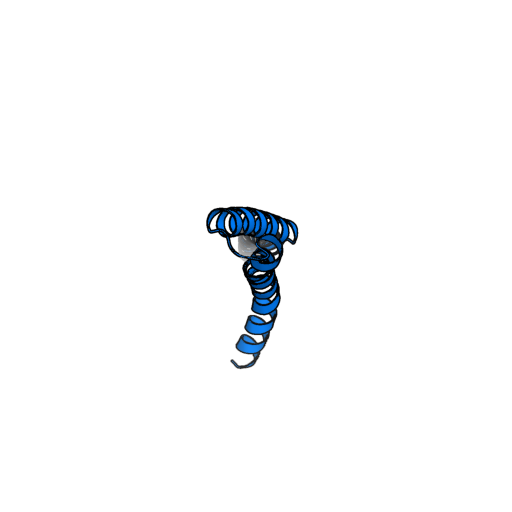4 LEU A CA 1
ATOM 563 C C . LEU A 1 74 ? 0.566 -8.416 -5.508 1.00 93.00 74 LEU A C 1
ATOM 565 O O . LEU A 1 74 ? -0.142 -9.161 -4.831 1.00 93.00 74 LEU A O 1
ATOM 569 N N . SER A 1 75 ? 1.619 -7.779 -4.988 1.00 90.00 75 SER A N 1
ATOM 570 C CA . SER A 1 75 ? 1.984 -7.897 -3.570 1.00 90.00 75 SER A CA 1
ATOM 571 C C . SER A 1 75 ? 0.878 -7.374 -2.648 1.00 90.00 75 SER A C 1
ATOM 573 O O . SER A 1 75 ? 0.486 -8.064 -1.709 1.00 90.00 75 SER A O 1
ATOM 575 N N . VAL A 1 76 ? 0.287 -6.218 -2.966 1.00 89.31 76 VAL A N 1
ATOM 576 C CA . VAL A 1 76 ? -0.806 -5.630 -2.178 1.00 89.31 76 VAL A CA 1
ATOM 577 C C . VAL A 1 76 ? -2.020 -6.564 -2.146 1.00 89.31 76 VAL A C 1
ATOM 579 O O . VAL A 1 76 ? -2.606 -6.780 -1.087 1.00 89.31 76 VAL A O 1
ATOM 582 N N . GLN A 1 77 ? -2.366 -7.170 -3.283 1.00 86.38 77 GLN A N 1
ATOM 583 C CA . GLN A 1 77 ? -3.550 -8.027 -3.408 1.00 86.38 77 GLN A CA 1
ATOM 584 C C . GLN A 1 77 ? -3.343 -9.445 -2.842 1.00 86.38 77 GLN A C 1
ATOM 586 O O . GLN A 1 77 ? -4.292 -10.068 -2.362 1.00 86.38 77 GLN A O 1
ATOM 591 N N . SER A 1 78 ? -2.117 -9.975 -2.886 1.00 87.56 78 SER A N 1
ATOM 592 C CA . SER A 1 78 ? -1.805 -11.348 -2.455 1.00 87.56 78 SER A CA 1
ATOM 593 C C . SER A 1 78 ? -1.614 -11.482 -0.943 1.00 87.56 78 SER A C 1
ATOM 595 O O . SER A 1 78 ? -2.026 -12.489 -0.360 1.00 87.56 78 SER A O 1
ATOM 597 N N . LEU A 1 79 ? -1.060 -10.464 -0.276 1.00 86.06 79 LEU A N 1
ATOM 598 C CA . LEU A 1 79 ? -0.771 -10.502 1.163 1.00 86.06 79 LEU A CA 1
ATOM 599 C C . LEU A 1 79 ? -2.004 -10.779 2.054 1.00 86.06 79 LEU A C 1
ATOM 601 O O . LEU A 1 79 ? -1.878 -11.585 2.979 1.00 86.06 79 LEU A O 1
ATOM 605 N N . PRO A 1 80 ? -3.210 -10.221 1.806 1.00 85.06 80 PRO A N 1
ATOM 606 C CA . PRO A 1 80 ? -4.405 -10.552 2.589 1.00 85.06 80 PRO A CA 1
ATOM 607 C C . PRO A 1 80 ? -4.845 -12.013 2.446 1.00 85.06 80 PRO A C 1
ATOM 609 O O . PRO A 1 80 ? -5.332 -12.617 3.404 1.00 85.06 80 PRO A O 1
ATOM 612 N N . VAL A 1 81 ? -4.699 -12.593 1.251 1.00 88.19 81 VAL A N 1
ATOM 613 C CA . VAL A 1 81 ? -5.008 -14.009 0.998 1.00 88.19 81 VAL A CA 1
ATOM 614 C C . VAL A 1 81 ? -4.004 -14.893 1.732 1.00 88.19 81 VAL A C 1
ATOM 616 O O . VAL A 1 81 ? -4.411 -15.772 2.490 1.00 88.19 81 VAL A O 1
ATOM 619 N N . LEU A 1 82 ? -2.710 -14.594 1.593 1.00 90.50 82 LEU A N 1
ATOM 620 C CA . LEU A 1 82 ? -1.637 -15.331 2.257 1.00 90.50 82 LEU A CA 1
ATOM 621 C C . LEU A 1 82 ? -1.765 -15.276 3.786 1.00 90.50 82 LEU A C 1
ATOM 623 O O . LEU A 1 82 ? -1.641 -16.299 4.456 1.00 90.50 82 LEU A O 1
ATOM 627 N N . LYS A 1 83 ? -2.094 -14.103 4.341 1.00 89.56 83 LYS A N 1
ATOM 628 C CA . LYS A 1 83 ? -2.341 -13.920 5.777 1.00 89.56 83 LYS A CA 1
ATOM 629 C C . LYS A 1 83 ? -3.495 -14.790 6.280 1.00 89.56 83 LYS A C 1
ATOM 631 O O . LYS A 1 83 ? -3.361 -15.417 7.326 1.00 89.56 83 LYS A O 1
ATOM 636 N N . ARG A 1 84 ? -4.623 -14.831 5.556 1.00 90.44 84 ARG A N 1
ATOM 637 C CA . ARG A 1 84 ? -5.785 -15.664 5.923 1.00 90.44 84 ARG A CA 1
ATOM 638 C C . ARG A 1 84 ? -5.442 -17.151 5.905 1.00 90.44 84 ARG A C 1
ATOM 640 O O . ARG A 1 84 ? -5.788 -17.858 6.844 1.00 90.44 84 ARG A O 1
ATOM 647 N N . TRP A 1 85 ? -4.724 -17.599 4.878 1.00 93.56 85 TRP A N 1
ATOM 648 C CA . TRP A 1 85 ? -4.260 -18.982 4.770 1.00 93.56 85 TRP A CA 1
ATOM 649 C C . TRP A 1 85 ? -3.296 -19.375 5.901 1.00 93.56 85 TRP A C 1
ATOM 651 O O . TRP A 1 85 ? -3.423 -20.456 6.468 1.00 93.56 85 TRP A O 1
ATOM 661 N N . TRP A 1 86 ? -2.357 -18.499 6.267 1.00 93.88 86 TRP A N 1
ATOM 662 C CA . TRP A 1 86 ? -1.410 -18.763 7.355 1.00 93.88 86 TRP A CA 1
ATOM 663 C C . TRP A 1 86 ? -2.084 -18.801 8.733 1.00 93.88 86 TRP A C 1
ATOM 665 O O . TRP A 1 86 ? -1.778 -19.671 9.542 1.00 93.88 86 TRP A O 1
ATOM 675 N N . LEU A 1 87 ? -3.038 -17.899 8.995 1.00 93.44 87 LEU A N 1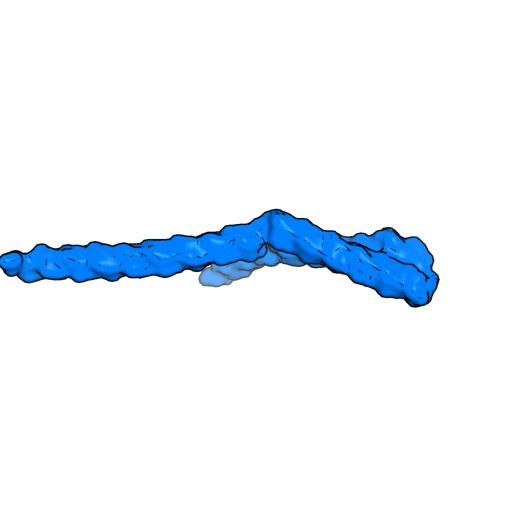
ATOM 676 C CA . LEU A 1 87 ? -3.795 -17.899 10.252 1.00 93.44 87 LEU A CA 1
ATOM 677 C C . LEU A 1 87 ? -4.680 -19.141 10.412 1.00 93.44 87 LEU A C 1
ATOM 679 O O . LEU A 1 87 ? -4.854 -19.587 11.533 1.00 93.44 87 LEU A O 1
ATOM 683 N N . GLY A 1 88 ? -5.208 -19.704 9.320 1.00 90.44 88 GLY A N 1
ATOM 684 C CA . GLY A 1 88 ? -5.988 -20.948 9.358 1.00 90.44 88 GLY A CA 1
ATOM 685 C C . GLY A 1 88 ? -5.161 -22.224 9.561 1.00 90.44 88 GLY A C 1
ATOM 686 O O . GLY A 1 88 ? -5.738 -23.295 9.699 1.00 90.44 88 GLY A O 1
ATOM 687 N N . GLN A 1 89 ? -3.828 -22.131 9.548 1.00 80.19 89 GLN A N 1
ATOM 688 C CA . GLN A 1 89 ? -2.919 -23.241 9.870 1.00 80.19 89 GLN A CA 1
ATOM 689 C C . GLN A 1 89 ? -2.442 -23.227 11.330 1.00 80.19 89 GLN A C 1
ATOM 691 O O . GLN A 1 89 ? -1.690 -24.116 11.729 1.00 80.19 89 GLN A O 1
ATOM 696 N N . ARG A 1 90 ? -2.838 -22.213 12.105 1.00 56.66 90 ARG A N 1
ATOM 697 C CA . ARG A 1 90 ? -2.634 -22.127 13.553 1.00 56.66 90 ARG A CA 1
ATOM 698 C C . ARG A 1 90 ? -3.904 -22.518 14.288 1.00 56.66 90 ARG A C 1
ATOM 700 O O . ARG A 1 90 ? -3.745 -23.041 15.409 1.00 56.66 90 ARG A O 1
#

Foldseek 3Di:
DPPVVVVVVVVVVVVVVVVVVVVVVVVVVCVVLDPVVLVVVLVVQLVVQLVVCVVVVHPPSNVRSVVVSVVSSCCSVVVVVVVVVVVVVD

Radius of gyration: 23.35 Å; chains: 1; bounding box: 46×31×69 Å

pLDDT: mean 92.74, std 6.78, range [56.66, 98.31]

Secondary structure (DSSP, 8-state):
--HHHHHHHHHHHHHHHHHHHHHHHHHHHHHHT-HHHHHHHHHHHHHHHHHHHHHTT-TTHHHHHHHHHHHHHHHHHHHHHHHHHHHTT-

Sequence (90 aa):
MSDLEERVAELERELAEVRLRNARVESDKAWETSLIRAATIAAITYLLASVVLWVIGAANAMLGALIPTLGYVLSVQSLPVLKRWWLGQR